Protein AF-Q7QNF3-F1 (afdb_monomer_lite)

Organism: Anopheles gambiae (NCBI:txid7165)

InterPro domains:
  IPR000558 Histone H2B [PR00621] (6-24)
  IPR000558 Histone H2B [PR00621] (25-45)
  IPR000558 Histone H2B [PR00621] (47-64)
  IPR000558 Histone H2B [PTHR23428] (2-61)
  IPR000558 Histone H2B [SM00427] (1-66)
  IPR007125 Core Histone H2A/H2B/H3 domain [PF00125] (1-61)
  IPR009072 Histone-fold [G3DSA:1.10.20.10] (1-72)
  IPR009072 Histone-fold [SSF47113] (3-61)

Sequence (94 aa):
TDRQSYAIYIYKVLKQVHPDTGISSKAMSIMNSFVNDIFERIAAEASRLAHYNKRSTITSRSRRRCDCCSPASWPSTPCPRAPRPSPSTPVPSK

pLDDT: mean 70.89, std 21.36, range [37.06, 96.0]

Structure (mmCIF, N/CA/C/O backbone):
data_AF-Q7QNF3-F1
#
_entry.id   AF-Q7QNF3-F1
#
loop_
_atom_site.group_PDB
_atom_site.id
_atom_site.type_symbol
_atom_site.label_atom_id
_atom_site.label_alt_id
_atom_site.label_comp_id
_atom_site.label_asym_id
_atom_site.label_entity_id
_atom_site.label_seq_id
_atom_site.pdbx_PDB_ins_code
_atom_site.Cartn_x
_atom_site.Cartn_y
_atom_site.Cartn_z
_atom_site.occupancy
_atom_site.B_iso_or_equiv
_atom_site.auth_seq_id
_atom_site.auth_comp_id
_atom_site.auth_asym_id
_atom_site.auth_atom_id
_atom_site.pdbx_PDB_model_num
ATOM 1 N N . THR A 1 1 ? 5.270 17.617 -3.655 1.00 37.06 1 THR A N 1
ATOM 2 C CA . THR A 1 1 ? 5.602 16.181 -3.572 1.00 37.06 1 THR A CA 1
ATOM 3 C C . THR A 1 1 ? 4.350 15.462 -3.132 1.00 37.06 1 THR A C 1
ATOM 5 O O . THR A 1 1 ? 3.944 15.646 -1.990 1.00 37.06 1 THR A O 1
ATOM 8 N N . ASP A 1 2 ? 3.662 14.768 -4.036 1.00 44.59 2 ASP A N 1
ATOM 9 C CA . ASP A 1 2 ? 2.435 14.040 -3.701 1.00 44.59 2 ASP A CA 1
ATOM 10 C C . ASP A 1 2 ? 2.720 13.002 -2.618 1.00 44.59 2 ASP A C 1
ATOM 12 O O . ASP A 1 2 ? 3.497 12.066 -2.815 1.00 44.59 2 ASP A O 1
ATOM 16 N N . ARG A 1 3 ? 2.109 13.178 -1.444 1.00 60.41 3 ARG A N 1
ATOM 17 C CA . ARG A 1 3 ? 2.153 12.185 -0.374 1.00 60.41 3 ARG A CA 1
ATOM 18 C C . ARG A 1 3 ? 1.225 11.045 -0.776 1.00 60.41 3 ARG A C 1
ATOM 20 O O . ARG A 1 3 ? 0.067 11.016 -0.368 1.00 60.41 3 ARG A O 1
ATOM 27 N N . GLN A 1 4 ? 1.732 10.136 -1.605 1.00 68.12 4 GLN A N 1
ATOM 28 C CA . GLN A 1 4 ? 0.993 8.952 -2.026 1.00 68.12 4 GLN A CA 1
ATOM 29 C C . GLN A 1 4 ? 0.723 8.083 -0.799 1.00 68.12 4 GLN A C 1
ATOM 31 O O . GLN A 1 4 ? 1.613 7.442 -0.240 1.00 68.12 4 GLN A O 1
ATOM 36 N N . SER A 1 5 ? -0.517 8.147 -0.326 1.00 82.50 5 SER A N 1
ATOM 37 C CA . SER A 1 5 ? -0.987 7.399 0.828 1.00 82.50 5 SER A CA 1
ATOM 38 C C . SER A 1 5 ? -1.758 6.185 0.340 1.00 82.50 5 SER A C 1
ATOM 40 O O . SER A 1 5 ? -2.810 6.310 -0.289 1.00 82.50 5 SER A O 1
ATOM 42 N N . TYR A 1 6 ? -1.275 4.994 0.679 1.00 90.38 6 TYR A N 1
ATOM 43 C CA . TYR A 1 6 ? -1.955 3.733 0.380 1.00 90.38 6 TYR A CA 1
ATOM 44 C C . TYR A 1 6 ? -3.148 3.469 1.314 1.00 90.38 6 TYR A C 1
ATOM 46 O O . TYR A 1 6 ? -3.755 2.399 1.255 1.00 90.38 6 TYR A O 1
ATOM 54 N N . ALA A 1 7 ? -3.513 4.433 2.168 1.00 89.69 7 ALA A N 1
ATOM 55 C CA . ALA A 1 7 ? -4.507 4.268 3.224 1.00 89.69 7 ALA A CA 1
ATOM 56 C C . ALA A 1 7 ? -5.870 3.780 2.732 1.00 89.69 7 ALA A C 1
ATOM 58 O O . ALA A 1 7 ? -6.443 2.875 3.332 1.00 89.69 7 ALA A O 1
ATOM 59 N N . ILE A 1 8 ? -6.357 4.311 1.609 1.00 91.75 8 ILE A N 1
ATOM 60 C CA . ILE A 1 8 ? -7.644 3.897 1.035 1.00 91.75 8 ILE A CA 1
ATOM 61 C C . ILE A 1 8 ? -7.603 2.416 0.647 1.00 91.75 8 ILE A C 1
ATOM 63 O O . ILE A 1 8 ? -8.534 1.668 0.933 1.00 91.75 8 ILE A O 1
ATOM 67 N N . TYR A 1 9 ? -6.514 1.968 0.024 1.00 93.38 9 TYR A N 1
ATOM 68 C CA . TYR A 1 9 ? -6.374 0.585 -0.428 1.00 93.38 9 TYR A CA 1
ATOM 69 C C . TYR A 1 9 ? -6.208 -0.378 0.745 1.00 93.38 9 TYR A C 1
ATOM 71 O O . TYR A 1 9 ? -6.865 -1.415 0.782 1.00 93.38 9 TYR A O 1
ATOM 79 N N . ILE A 1 10 ? -5.401 0.002 1.734 1.00 92.69 10 ILE A N 1
ATOM 80 C CA . ILE A 1 10 ? -5.204 -0.772 2.962 1.00 92.69 10 ILE A CA 1
ATOM 81 C C . ILE A 1 10 ? -6.529 -0.907 3.724 1.00 92.69 10 ILE A C 1
ATOM 83 O O . ILE A 1 10 ? -6.871 -2.002 4.162 1.00 92.69 10 ILE A O 1
ATOM 87 N N . TYR A 1 11 ? -7.326 0.162 3.808 1.00 93.19 11 TYR A N 1
ATOM 88 C CA . 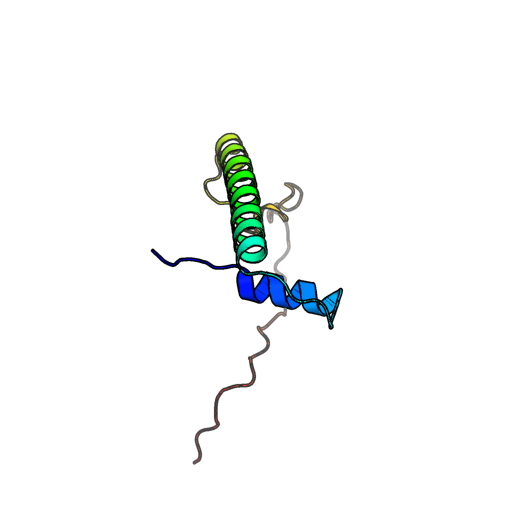TYR A 1 11 ? -8.646 0.120 4.436 1.00 93.19 11 TYR A CA 1
ATOM 89 C C . TYR A 1 11 ? -9.628 -0.776 3.670 1.00 93.19 11 TYR A C 1
ATOM 91 O O . TYR A 1 11 ? -10.349 -1.564 4.278 1.00 93.19 11 TYR A O 1
ATOM 99 N N . LYS A 1 12 ? -9.630 -0.712 2.330 1.00 94.19 12 LYS A N 1
ATOM 100 C CA . LYS A 1 12 ? -10.47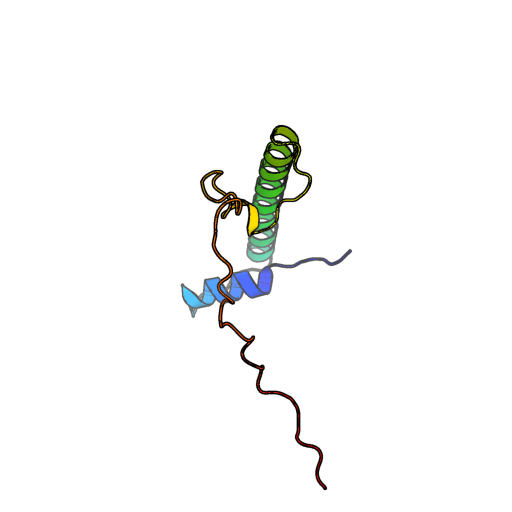3 -1.581 1.492 1.00 94.19 12 LYS A CA 1
ATOM 101 C C . LYS A 1 12 ? -10.141 -3.058 1.692 1.00 94.19 12 LYS A C 1
ATOM 103 O O . LYS A 1 12 ? -11.060 -3.851 1.854 1.00 94.19 12 LYS A O 1
ATOM 108 N N . VAL A 1 13 ? -8.858 -3.419 1.717 1.00 93.69 13 VAL A N 1
ATOM 109 C CA . VAL A 1 13 ? -8.429 -4.804 1.972 1.00 93.69 13 VAL A CA 1
ATOM 110 C C . VAL A 1 13 ? -8.790 -5.227 3.395 1.00 93.69 13 VAL A C 1
ATOM 112 O O . VAL A 1 13 ? -9.324 -6.314 3.589 1.00 93.69 13 VAL A O 1
ATOM 115 N N . LEU A 1 14 ? -8.587 -4.354 4.386 1.00 94.50 14 LEU A N 1
ATOM 116 C CA . LEU A 1 14 ? -8.939 -4.651 5.774 1.00 94.50 14 LEU A CA 1
ATOM 117 C C . LEU A 1 14 ? -10.434 -4.957 5.933 1.00 94.50 14 LEU A C 1
ATOM 119 O O . LEU A 1 14 ? -10.790 -5.924 6.595 1.00 94.50 14 LEU A O 1
ATOM 123 N N . LYS A 1 15 ? -11.313 -4.186 5.285 1.00 94.12 15 LYS A N 1
ATOM 124 C CA . LYS A 1 15 ? -12.762 -4.426 5.339 1.00 94.12 15 LYS A CA 1
ATOM 125 C C . LYS A 1 15 ? -13.217 -5.667 4.575 1.00 94.12 15 LYS A C 1
ATOM 127 O O . LYS A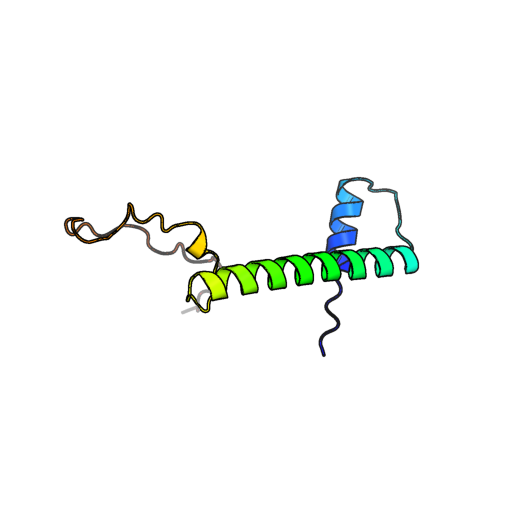 1 15 ? -14.277 -6.193 4.891 1.00 94.12 15 LYS A O 1
ATOM 132 N N . GLN A 1 16 ? -12.426 -6.156 3.619 1.00 94.69 16 GLN A N 1
ATOM 133 C CA . GLN A 1 16 ? -12.685 -7.446 2.972 1.00 94.69 16 GLN A CA 1
ATOM 134 C C . GLN A 1 16 ? -12.400 -8.628 3.906 1.00 94.69 16 GLN A C 1
ATOM 136 O O . GLN A 1 16 ? -13.088 -9.638 3.809 1.00 94.69 16 GLN A O 1
ATOM 141 N N . VAL A 1 17 ? -11.407 -8.515 4.797 1.00 94.62 17 VAL A N 1
ATOM 142 C CA . VAL A 1 17 ? -11.031 -9.600 5.724 1.00 94.62 17 VAL A CA 1
ATOM 143 C C . VAL A 1 17 ? -11.749 -9.511 7.072 1.00 94.62 17 VAL A C 1
ATOM 145 O O . VAL A 1 17 ? -12.144 -10.535 7.621 1.00 94.62 17 VAL A O 1
ATOM 148 N N . HIS A 1 18 ? -11.954 -8.299 7.594 1.00 94.56 18 HIS A N 1
ATOM 149 C CA . HIS A 1 18 ? -12.578 -8.044 8.891 1.00 94.56 18 HIS A CA 1
ATOM 150 C C . HIS A 1 18 ? -13.454 -6.776 8.835 1.00 94.56 18 HIS A C 1
ATOM 152 O O . HIS A 1 18 ? -12.956 -5.663 9.044 1.00 94.56 18 HIS A O 1
ATOM 158 N N . PRO A 1 19 ? -14.765 -6.911 8.562 1.00 93.50 19 PRO A N 1
ATOM 159 C CA . PRO A 1 19 ? -15.661 -5.767 8.383 1.00 93.50 19 PRO A CA 1
ATOM 160 C C . PRO A 1 19 ? -15.815 -4.901 9.644 1.00 93.50 19 PRO A C 1
ATOM 162 O O . PRO A 1 19 ? -15.941 -3.681 9.524 1.00 93.50 19 PRO A O 1
ATOM 165 N N . ASP A 1 20 ? -15.689 -5.478 10.840 1.00 93.75 20 ASP A N 1
ATOM 166 C CA . ASP A 1 20 ? -15.907 -4.770 12.113 1.00 93.75 20 ASP A CA 1
ATOM 167 C C . ASP A 1 20 ? -14.616 -4.252 12.762 1.00 93.75 20 ASP A C 1
ATOM 169 O O . ASP A 1 20 ? -14.644 -3.495 13.731 1.00 93.75 20 ASP A O 1
ATOM 173 N N . THR A 1 21 ? -13.453 -4.606 12.213 1.00 92.50 21 THR A N 1
ATOM 174 C CA . THR A 1 21 ? -12.166 -4.162 12.752 1.00 92.50 21 THR A CA 1
ATOM 175 C C . THR A 1 21 ? -11.803 -2.774 12.224 1.00 92.50 21 THR A C 1
ATOM 177 O O . THR A 1 21 ? -11.954 -2.462 11.036 1.00 92.50 21 THR A O 1
ATOM 180 N N . GLY A 1 22 ? -11.333 -1.916 13.129 1.00 91.81 22 GLY A N 1
ATOM 181 C CA . GLY A 1 22 ? -10.741 -0.616 12.822 1.00 91.81 22 GLY A CA 1
ATOM 182 C C . GLY A 1 22 ? -9.215 -0.666 12.879 1.00 91.81 22 GLY A C 1
ATOM 183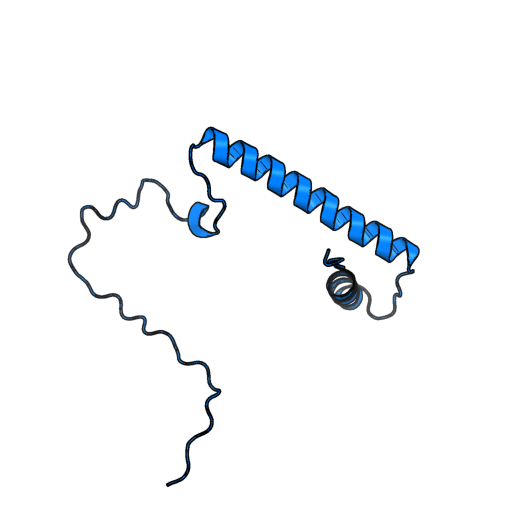 O O . GLY A 1 22 ? -8.635 -1.514 13.552 1.00 91.81 22 GLY A O 1
ATOM 184 N N . ILE A 1 23 ? -8.556 0.265 12.190 1.00 93.62 23 ILE A N 1
ATOM 185 C CA . ILE A 1 23 ? -7.100 0.432 12.230 1.00 93.62 23 ILE A CA 1
ATOM 186 C C . ILE A 1 23 ? -6.757 1.798 12.823 1.00 93.62 23 ILE A C 1
ATOM 188 O O . ILE A 1 23 ? -7.372 2.806 12.479 1.00 93.62 23 ILE A O 1
ATOM 192 N N . SER A 1 24 ? -5.778 1.839 13.728 1.00 96.00 24 SER A N 1
ATOM 193 C CA . SER A 1 24 ? -5.302 3.099 14.306 1.00 96.00 24 SER A CA 1
ATOM 194 C C . SER A 1 24 ? -4.473 3.897 13.295 1.00 96.00 24 SER A C 1
ATOM 196 O O . SER A 1 24 ? -3.857 3.336 12.389 1.00 96.00 24 SER A O 1
ATOM 198 N N . SER A 1 25 ? -4.382 5.215 13.478 1.00 91.00 25 SER A N 1
ATOM 199 C CA . SER A 1 25 ? -3.546 6.090 12.639 1.00 91.00 25 SER A CA 1
ATOM 200 C C . SER A 1 25 ? -2.061 5.700 12.668 1.00 91.00 25 SER A C 1
ATOM 202 O O . SER A 1 25 ? -1.379 5.766 11.644 1.00 91.00 25 SER A O 1
ATOM 204 N N . LYS A 1 26 ? -1.563 5.220 13.816 1.00 93.19 26 LYS A N 1
ATOM 205 C CA . LYS A 1 26 ? -0.190 4.712 13.960 1.00 93.19 26 LYS A CA 1
ATOM 206 C C . LYS A 1 26 ? 0.031 3.444 13.136 1.00 93.19 26 LYS A C 1
ATOM 208 O O . LYS A 1 26 ? 0.998 3.374 12.383 1.00 93.19 26 LYS A O 1
ATOM 213 N N . ALA A 1 27 ? -0.880 2.473 13.231 1.00 94.06 27 ALA A N 1
ATOM 214 C CA . ALA A 1 27 ? -0.814 1.252 12.428 1.00 94.06 27 ALA A CA 1
ATOM 215 C C . ALA A 1 27 ? -0.942 1.560 10.928 1.00 94.06 27 ALA A C 1
ATOM 217 O O . ALA A 1 27 ? -0.205 1.008 10.115 1.00 94.06 27 ALA A O 1
ATOM 218 N N . MET A 1 28 ? -1.798 2.518 10.568 1.00 94.56 28 MET A N 1
ATOM 219 C CA . MET A 1 28 ? -1.948 3.002 9.199 1.00 94.56 28 MET A CA 1
ATOM 220 C C . MET A 1 28 ? -0.636 3.590 8.652 1.00 94.56 28 MET A C 1
ATOM 222 O O . MET A 1 28 ? -0.246 3.294 7.524 1.00 94.56 28 MET A O 1
ATOM 226 N N . SER A 1 29 ? 0.095 4.370 9.456 1.00 92.38 29 SER A N 1
ATOM 227 C CA . SER A 1 29 ? 1.402 4.905 9.054 1.00 92.38 29 SER A CA 1
ATOM 228 C C . SER A 1 29 ? 2.445 3.805 8.843 1.00 92.38 29 SER A C 1
ATOM 230 O O . SER A 1 29 ? 3.194 3.870 7.873 1.00 92.38 29 SER A O 1
ATOM 232 N N . ILE A 1 30 ? 2.483 2.794 9.718 1.00 94.44 30 ILE A N 1
ATOM 233 C CA . ILE A 1 30 ? 3.409 1.656 9.591 1.00 94.44 30 ILE A CA 1
ATOM 234 C C . ILE A 1 30 ? 3.116 0.878 8.305 1.00 94.44 30 ILE A C 1
ATOM 236 O O . ILE A 1 30 ? 4.025 0.617 7.522 1.00 94.44 30 ILE A O 1
ATOM 240 N N . MET A 1 31 ? 1.841 0.579 8.043 1.00 95.38 31 MET A N 1
ATOM 241 C CA . MET A 1 31 ? 1.411 -0.119 6.828 1.00 95.38 31 MET A CA 1
ATOM 242 C C . MET A 1 31 ? 1.739 0.675 5.561 1.00 95.38 31 MET A C 1
ATOM 244 O O . MET A 1 31 ? 2.157 0.102 4.559 1.00 95.38 31 MET A O 1
ATOM 248 N N . ASN A 1 32 ? 1.594 2.002 5.600 1.00 92.75 32 ASN A N 1
ATOM 249 C CA . ASN A 1 32 ? 1.967 2.852 4.477 1.00 92.75 32 ASN A CA 1
ATOM 250 C C . ASN A 1 32 ? 3.477 2.796 4.195 1.00 92.75 32 ASN A C 1
ATOM 252 O O . ASN A 1 32 ? 3.876 2.667 3.041 1.00 92.75 32 ASN A O 1
ATOM 256 N N . SER A 1 33 ? 4.323 2.865 5.225 1.00 92.94 33 SER A N 1
ATOM 257 C CA . SER A 1 33 ? 5.777 2.741 5.055 1.00 92.94 33 SER A CA 1
ATOM 258 C C . SER A 1 33 ? 6.188 1.349 4.576 1.00 92.94 33 SER A C 1
ATOM 260 O O . SER A 1 33 ? 7.057 1.238 3.721 1.00 92.94 33 SER A O 1
ATOM 262 N N . PHE A 1 34 ? 5.525 0.296 5.058 1.00 94.94 34 PHE A N 1
ATOM 263 C CA . PHE A 1 34 ? 5.788 -1.080 4.637 1.00 94.94 34 PHE A CA 1
ATOM 264 C C . PHE A 1 34 ? 5.570 -1.287 3.131 1.00 94.94 34 PHE A C 1
ATOM 266 O O . PHE A 1 34 ? 6.401 -1.890 2.456 1.00 94.94 34 PHE A O 1
ATOM 273 N N . VAL A 1 35 ? 4.480 -0.743 2.581 1.00 93.38 35 VAL A N 1
ATOM 274 C CA . VAL A 1 35 ? 4.217 -0.814 1.134 1.00 93.38 35 VAL A CA 1
ATOM 275 C C . VAL A 1 35 ? 5.278 -0.050 0.335 1.00 93.38 35 VAL A C 1
ATOM 277 O O . VAL A 1 35 ? 5.701 -0.528 -0.716 1.00 93.38 35 VAL A O 1
ATOM 280 N N . ASN A 1 36 ? 5.736 1.103 0.835 1.00 92.38 36 ASN A N 1
ATOM 281 C CA . ASN A 1 36 ? 6.797 1.873 0.183 1.00 92.38 36 ASN A CA 1
ATOM 282 C C . ASN A 1 36 ? 8.140 1.126 0.183 1.00 92.38 36 ASN A C 1
ATOM 284 O O . ASN A 1 36 ? 8.754 1.029 -0.873 1.00 92.38 36 ASN A O 1
ATOM 288 N N . ASP A 1 37 ? 8.549 0.530 1.309 1.00 93.25 37 ASP A N 1
ATOM 289 C CA . ASP A 1 37 ? 9.792 -0.257 1.390 1.00 93.25 37 ASP A CA 1
ATOM 290 C C . ASP A 1 37 ? 9.802 -1.400 0.365 1.00 93.25 37 ASP A C 1
ATOM 292 O O . ASP A 1 37 ? 10.751 -1.575 -0.399 1.00 93.25 37 ASP A O 1
ATOM 296 N N . ILE A 1 38 ? 8.698 -2.145 0.271 1.00 94.75 38 ILE A N 1
ATOM 297 C CA . ILE A 1 38 ? 8.574 -3.232 -0.706 1.00 94.75 38 ILE A CA 1
ATOM 298 C C . ILE A 1 38 ? 8.634 -2.696 -2.138 1.00 94.75 38 ILE A C 1
ATOM 300 O O . ILE A 1 38 ? 9.307 -3.285 -2.987 1.00 94.75 38 ILE A O 1
ATOM 304 N N . PHE A 1 39 ? 7.936 -1.596 -2.421 1.00 92.25 39 PHE A N 1
ATOM 305 C CA . PHE A 1 39 ? 7.932 -0.996 -3.750 1.00 92.25 39 PHE A CA 1
ATOM 306 C C . PHE A 1 39 ? 9.336 -0.550 -4.170 1.00 92.25 39 PHE A C 1
ATOM 308 O O . PHE A 1 39 ? 9.773 -0.875 -5.274 1.00 92.25 39 PHE A O 1
ATOM 315 N N . GLU A 1 40 ? 10.062 0.131 -3.285 1.00 92.44 40 GLU A N 1
ATOM 316 C CA . GLU A 1 40 ? 11.434 0.576 -3.529 1.00 92.44 40 GLU A CA 1
ATOM 317 C C . GLU A 1 40 ? 12.381 -0.605 -3.738 1.00 92.44 40 GLU A C 1
ATOM 319 O O . GLU A 1 40 ? 13.150 -0.611 -4.701 1.00 92.44 40 GLU A O 1
ATOM 324 N N . ARG A 1 41 ? 12.276 -1.652 -2.912 1.00 94.50 41 ARG A N 1
ATOM 325 C CA . ARG A 1 41 ? 13.075 -2.875 -3.071 1.00 94.50 41 ARG A CA 1
ATOM 326 C C . ARG A 1 41 ? 12.829 -3.544 -4.418 1.00 94.50 41 ARG A C 1
ATOM 328 O O . ARG A 1 41 ? 13.784 -3.919 -5.093 1.00 94.50 41 ARG A O 1
ATOM 335 N N . ILE A 1 42 ? 11.570 -3.658 -4.845 1.00 91.75 42 ILE A N 1
ATOM 336 C CA . ILE A 1 42 ? 11.233 -4.237 -6.152 1.00 91.75 42 IL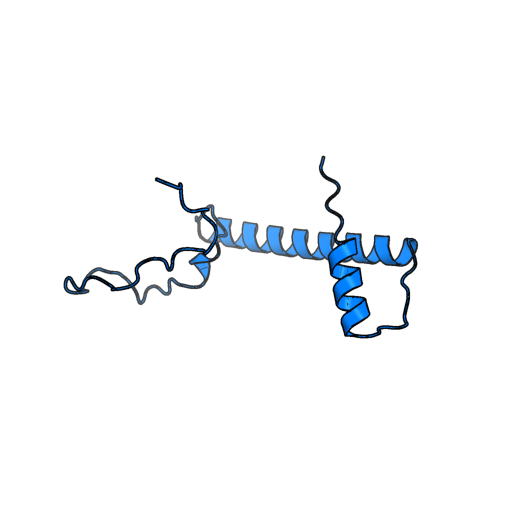E A CA 1
ATOM 337 C C . ILE A 1 42 ? 11.738 -3.345 -7.290 1.00 91.75 42 ILE A C 1
ATOM 339 O O . ILE A 1 42 ? 12.317 -3.856 -8.248 1.00 91.75 42 ILE A O 1
ATOM 343 N N . ALA A 1 43 ? 11.544 -2.028 -7.200 1.00 90.56 43 ALA A N 1
ATOM 344 C CA . ALA A 1 43 ? 12.005 -1.082 -8.212 1.00 90.56 43 ALA A CA 1
ATOM 345 C C . ALA A 1 43 ? 13.533 -1.115 -8.360 1.00 90.56 43 ALA A C 1
ATOM 347 O O . ALA A 1 43 ? 14.042 -1.119 -9.482 1.00 90.56 43 ALA A O 1
ATOM 348 N N . ALA A 1 44 ? 14.263 -1.206 -7.246 1.00 91.06 44 ALA A N 1
ATOM 349 C CA . ALA A 1 44 ? 15.715 -1.326 -7.230 1.00 91.06 44 ALA A CA 1
ATOM 350 C C . ALA A 1 44 ? 16.188 -2.646 -7.857 1.00 91.06 44 ALA A C 1
ATOM 352 O O . ALA A 1 44 ? 17.072 -2.634 -8.717 1.00 91.06 44 ALA A O 1
ATOM 353 N N . GLU A 1 45 ? 15.578 -3.776 -7.487 1.00 89.06 45 GLU A N 1
ATOM 354 C CA . GLU A 1 45 ? 15.909 -5.096 -8.039 1.00 89.06 45 GLU A CA 1
ATOM 355 C C . GLU A 1 45 ? 15.632 -5.150 -9.550 1.00 89.06 45 GLU A C 1
ATOM 357 O O . GLU A 1 45 ? 16.460 -5.609 -10.341 1.00 89.06 45 GLU A O 1
ATOM 362 N N . ALA A 1 46 ? 14.484 -4.613 -9.968 1.00 87.75 46 ALA A N 1
ATOM 363 C CA . ALA A 1 46 ? 14.092 -4.557 -11.365 1.00 87.75 46 ALA A CA 1
ATOM 364 C C . ALA A 1 46 ? 14.988 -3.600 -12.168 1.00 87.75 46 ALA A C 1
ATOM 366 O O . ALA A 1 46 ? 15.332 -3.912 -13.308 1.00 87.75 46 ALA A O 1
ATOM 367 N N . SER A 1 47 ? 15.404 -2.469 -11.584 1.00 87.19 47 SER A N 1
ATOM 368 C CA . SER A 1 47 ? 16.367 -1.542 -12.190 1.00 87.19 47 SER A CA 1
ATOM 369 C C . SER A 1 47 ? 17.718 -2.225 -12.408 1.00 87.19 47 SER A C 1
ATOM 371 O O . SER A 1 47 ? 18.237 -2.232 -13.524 1.00 87.19 47 SER A O 1
ATOM 373 N N . ARG A 1 48 ? 18.242 -2.918 -11.385 1.00 84.50 48 ARG A N 1
ATOM 374 C CA . ARG A 1 48 ? 19.451 -3.752 -11.501 1.00 84.50 48 ARG A CA 1
ATOM 375 C C . ARG A 1 48 ? 19.322 -4.746 -12.653 1.00 84.50 48 ARG A C 1
ATOM 377 O O . ARG A 1 48 ? 20.180 -4.782 -13.531 1.00 84.50 48 ARG A O 1
ATOM 384 N N . LEU A 1 49 ? 18.226 -5.504 -12.701 1.00 81.88 49 LEU A N 1
ATOM 385 C CA . LEU A 1 49 ? 17.974 -6.489 -13.756 1.00 81.88 49 LEU A CA 1
ATOM 386 C C . LEU A 1 49 ? 17.898 -5.856 -15.158 1.00 81.88 49 LEU A C 1
ATOM 388 O O . LEU A 1 49 ? 18.414 -6.423 -16.124 1.00 81.88 49 LEU A O 1
ATOM 392 N N . ALA A 1 50 ? 17.282 -4.681 -15.273 1.00 76.81 50 ALA A N 1
ATOM 393 C CA . ALA A 1 50 ? 17.169 -3.913 -16.510 1.00 76.81 50 ALA A CA 1
ATOM 394 C C . ALA A 1 50 ? 18.543 -3.431 -17.014 1.00 76.81 50 ALA A C 1
ATOM 396 O O . ALA A 1 50 ? 18.852 -3.567 -18.204 1.00 76.81 50 ALA A O 1
ATOM 397 N N . HIS A 1 51 ? 19.404 -2.967 -16.102 1.00 73.62 51 HIS A N 1
ATOM 398 C CA . HIS A 1 51 ? 20.783 -2.584 -16.403 1.00 73.62 51 HIS A CA 1
ATOM 399 C C . HIS A 1 51 ? 21.642 -3.778 -16.840 1.00 73.62 51 HIS A C 1
ATOM 401 O O . HIS A 1 51 ? 22.360 -3.663 -17.835 1.00 73.62 51 HIS A O 1
ATOM 407 N N . TYR A 1 52 ? 21.510 -4.942 -16.192 1.00 68.50 52 TYR A N 1
ATOM 408 C CA . TYR A 1 52 ? 22.188 -6.171 -16.632 1.00 68.50 52 TYR A CA 1
ATOM 409 C C . TYR A 1 52 ? 21.764 -6.607 -18.044 1.00 68.50 52 TYR A C 1
ATOM 411 O O . TYR A 1 52 ? 22.583 -7.116 -18.805 1.00 68.50 52 TYR A O 1
ATOM 419 N N . ASN A 1 53 ? 20.508 -6.360 -18.429 1.00 65.12 53 ASN A N 1
ATOM 420 C CA . ASN A 1 53 ? 19.958 -6.731 -19.737 1.00 65.12 53 ASN A CA 1
ATOM 421 C C . ASN A 1 53 ? 20.053 -5.620 -20.807 1.00 65.12 53 ASN A C 1
ATOM 423 O O . ASN A 1 53 ? 19.463 -5.762 -21.880 1.00 65.12 53 ASN A O 1
ATOM 427 N N . LYS A 1 54 ? 20.762 -4.507 -20.540 1.00 60.59 54 LYS A N 1
ATOM 428 C CA . LYS A 1 54 ? 20.880 -3.323 -21.427 1.00 60.59 54 LYS A CA 1
ATOM 429 C C . LYS A 1 54 ? 19.535 -2.800 -21.971 1.00 60.59 54 LYS A C 1
ATOM 431 O O . LYS A 1 54 ? 19.491 -2.199 -23.044 1.00 60.59 54 LYS A O 1
ATOM 436 N N . ARG A 1 55 ? 18.424 -3.016 -21.259 1.00 55.00 55 ARG A N 1
ATOM 437 C CA . ARG A 1 55 ? 17.102 -2.489 -21.632 1.00 55.00 55 ARG A CA 1
ATOM 438 C C . ARG A 1 55 ? 16.647 -1.492 -20.583 1.00 55.00 55 ARG A C 1
ATOM 440 O O . ARG A 1 55 ? 16.454 -1.847 -19.433 1.00 55.00 55 ARG A O 1
ATOM 447 N N . SER A 1 56 ? 16.427 -0.252 -20.999 1.00 53.28 56 SER A N 1
ATOM 448 C CA . SER A 1 56 ? 16.119 0.907 -20.152 1.00 53.28 56 SER A CA 1
ATOM 449 C C . SER A 1 56 ? 14.650 1.016 -19.708 1.00 53.28 56 SER A C 1
ATOM 451 O O . SER A 1 56 ? 14.216 2.089 -19.296 1.00 53.28 56 SER A O 1
ATOM 453 N N . THR A 1 57 ? 13.833 -0.042 -19.815 1.00 52.50 57 THR A N 1
ATOM 454 C CA . THR A 1 57 ? 12.385 0.069 -19.547 1.00 52.50 57 THR A CA 1
ATOM 455 C C . THR A 1 57 ? 11.785 -1.190 -18.913 1.00 52.50 57 THR A C 1
ATOM 457 O O . THR A 1 57 ? 11.643 -2.224 -19.567 1.00 52.50 57 THR A O 1
ATOM 460 N N . ILE A 1 58 ? 11.333 -1.078 -17.658 1.00 56.44 58 ILE A N 1
ATOM 461 C CA . ILE A 1 58 ? 10.430 -2.040 -17.004 1.00 56.44 58 ILE A CA 1
ATOM 462 C C . ILE A 1 58 ? 9.000 -1.686 -17.432 1.00 56.44 58 ILE A C 1
ATOM 464 O O . ILE A 1 58 ? 8.299 -0.929 -16.772 1.00 56.44 58 ILE A O 1
ATOM 468 N N . THR A 1 59 ? 8.561 -2.173 -18.590 1.00 49.69 59 THR A N 1
ATOM 469 C CA . THR A 1 59 ? 7.137 -2.139 -18.973 1.00 49.69 59 THR A CA 1
ATOM 470 C C . THR A 1 59 ? 6.558 -3.546 -18.894 1.00 49.69 59 THR A C 1
ATOM 472 O O . THR A 1 59 ? 7.277 -4.531 -19.065 1.00 49.69 59 THR A O 1
ATOM 475 N N . SER A 1 60 ? 5.241 -3.657 -18.688 1.00 53.91 60 SER A N 1
ATOM 476 C CA . SER A 1 60 ? 4.460 -4.912 -18.606 1.00 53.91 60 SER A CA 1
ATOM 477 C C . SER A 1 60 ? 4.661 -5.887 -19.782 1.00 53.91 60 SER A C 1
ATOM 479 O O . SER A 1 60 ? 4.237 -7.043 -19.732 1.00 53.91 60 SER A O 1
ATOM 481 N N . ARG A 1 61 ? 5.351 -5.441 -20.837 1.00 51.97 61 ARG A N 1
ATOM 482 C CA . ARG A 1 61 ? 5.756 -6.215 -22.009 1.00 51.97 61 ARG A CA 1
ATOM 483 C C . ARG A 1 61 ? 7.029 -7.050 -21.815 1.00 51.97 61 ARG A C 1
ATOM 485 O O . ARG A 1 61 ? 7.269 -7.930 -22.639 1.00 51.97 61 ARG A O 1
ATOM 492 N N . SER A 1 62 ? 7.804 -6.865 -20.739 1.00 47.12 62 SER A N 1
ATOM 493 C CA . SER A 1 62 ? 8.932 -7.765 -20.421 1.00 47.12 62 SER A CA 1
ATOM 494 C C . SER A 1 62 ? 8.475 -9.201 -20.120 1.00 47.12 62 SER A C 1
ATOM 496 O O . SER A 1 62 ? 9.254 -10.137 -20.254 1.00 47.12 62 SER A O 1
ATOM 498 N N . ARG A 1 63 ? 7.185 -9.395 -19.803 1.00 51.25 63 ARG A N 1
ATOM 499 C CA . ARG A 1 63 ? 6.569 -10.704 -19.538 1.00 51.25 63 ARG A CA 1
ATOM 500 C C . ARG A 1 63 ? 6.074 -11.446 -20.793 1.00 51.25 63 ARG A C 1
ATOM 502 O O . ARG A 1 63 ? 5.530 -12.536 -20.665 1.00 51.25 63 ARG A O 1
ATOM 509 N N . ARG A 1 64 ? 6.204 -10.894 -22.008 1.00 42.22 64 ARG A N 1
ATOM 510 C CA . ARG A 1 64 ? 5.715 -11.551 -23.246 1.00 42.22 64 ARG A CA 1
ATOM 511 C C . ARG A 1 64 ? 6.627 -11.373 -24.454 1.00 42.22 64 ARG A C 1
ATOM 513 O O . ARG A 1 64 ? 6.161 -11.095 -25.558 1.00 42.22 64 ARG A O 1
ATOM 520 N N . ARG A 1 65 ? 7.928 -11.567 -24.273 1.00 42.41 65 ARG A N 1
ATOM 521 C CA . ARG A 1 65 ? 8.781 -11.887 -25.418 1.00 42.41 65 ARG A CA 1
ATOM 522 C C . ARG A 1 65 ? 9.849 -12.887 -25.011 1.00 42.41 65 ARG A C 1
ATOM 524 O O . ARG A 1 65 ? 10.977 -12.516 -24.726 1.00 42.41 65 ARG A O 1
ATOM 531 N N . CYS A 1 66 ? 9.448 -14.154 -24.960 1.00 40.66 66 CYS A N 1
ATOM 532 C CA . CYS A 1 66 ? 10.377 -15.248 -25.200 1.00 40.66 66 CYS A CA 1
ATOM 533 C C . CYS A 1 66 ? 10.903 -15.084 -26.635 1.00 40.66 66 CYS A C 1
ATOM 535 O O . CYS A 1 66 ? 10.120 -14.764 -27.536 1.00 40.66 66 CYS A O 1
ATOM 537 N N . ASP A 1 67 ? 12.196 -15.312 -26.853 1.00 47.09 67 ASP A N 1
ATOM 538 C CA . ASP A 1 67 ? 12.837 -15.270 -28.178 1.00 47.09 67 ASP A CA 1
ATOM 539 C C . ASP A 1 67 ? 12.192 -16.211 -29.218 1.00 47.09 67 ASP A C 1
ATOM 541 O O . ASP A 1 67 ? 12.433 -16.084 -30.414 1.00 47.09 67 ASP A O 1
ATOM 545 N N . CYS A 1 68 ? 11.276 -17.091 -28.802 1.00 49.44 68 CYS A N 1
ATOM 546 C CA . CYS A 1 68 ? 10.471 -17.939 -29.682 1.00 49.44 68 CYS A CA 1
ATOM 547 C C . CYS A 1 68 ? 9.419 -17.189 -30.532 1.00 49.44 68 CYS A C 1
ATOM 549 O O . CYS A 1 68 ? 8.758 -17.815 -31.353 1.00 49.44 68 CYS A O 1
ATOM 551 N N . CYS A 1 69 ? 9.216 -15.876 -30.358 1.00 48.69 69 CYS A N 1
ATOM 552 C CA . CYS A 1 69 ? 8.309 -15.072 -31.196 1.00 48.69 69 CYS A CA 1
ATOM 553 C C . CYS A 1 69 ? 9.053 -13.912 -31.877 1.00 48.69 69 CYS A C 1
ATOM 555 O O . CYS A 1 69 ? 8.803 -12.728 -31.621 1.00 48.69 69 CYS A O 1
ATOM 557 N N . SER A 1 70 ? 9.988 -14.258 -32.758 1.00 47.81 70 SER A N 1
ATOM 558 C CA . SER A 1 70 ? 10.424 -13.363 -33.831 1.00 47.81 70 SER A CA 1
ATOM 559 C C . SER A 1 70 ? 9.356 -13.350 -34.938 1.00 47.81 70 SER A C 1
ATOM 561 O O . SER A 1 70 ? 8.961 -14.420 -35.391 1.00 47.81 70 SER A O 1
ATOM 563 N N . PRO A 1 71 ? 8.874 -12.184 -35.410 1.00 50.19 71 PRO A N 1
ATOM 564 C CA . PRO A 1 71 ? 7.830 -12.096 -36.437 1.00 50.19 71 PRO A CA 1
ATOM 565 C C . PRO A 1 71 ? 8.363 -12.346 -37.861 1.00 50.19 71 PRO A C 1
ATOM 567 O O . PRO A 1 71 ? 7.780 -11.872 -38.828 1.00 50.19 71 PRO A O 1
ATOM 570 N N . ALA A 1 72 ? 9.476 -13.068 -38.016 1.00 47.69 72 ALA A N 1
ATOM 571 C CA . ALA A 1 72 ? 10.141 -13.230 -39.308 1.00 47.69 72 ALA A CA 1
ATOM 572 C C . ALA A 1 72 ? 9.453 -14.244 -40.250 1.00 47.69 72 ALA A C 1
ATOM 574 O O . ALA A 1 72 ? 9.937 -14.459 -41.355 1.00 47.69 72 ALA A O 1
ATOM 575 N N . SER A 1 73 ? 8.330 -14.855 -39.855 1.00 52.34 73 SER A N 1
ATOM 576 C CA . SER A 1 73 ? 7.610 -15.815 -40.708 1.00 52.34 73 SER A CA 1
ATOM 577 C C . SER A 1 73 ? 6.119 -15.973 -40.376 1.00 52.34 73 SER A C 1
ATOM 579 O O . SER A 1 73 ? 5.617 -17.089 -40.281 1.00 52.34 73 SER A O 1
ATOM 581 N N . TRP A 1 74 ? 5.379 -14.875 -40.180 1.00 42.62 74 TRP A N 1
ATOM 582 C CA . TRP A 1 7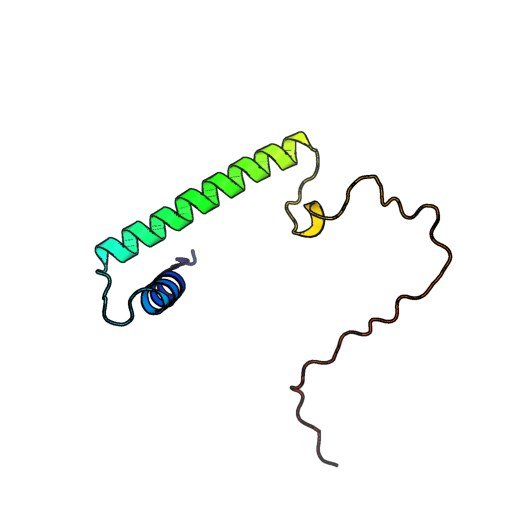4 ? 3.914 -14.953 -40.052 1.00 42.62 74 TRP A CA 1
ATOM 583 C C . TRP A 1 74 ? 3.254 -14.361 -41.307 1.00 42.62 74 TRP A C 1
ATOM 585 O O . TRP A 1 74 ? 3.434 -13.169 -41.567 1.00 42.62 74 TRP A O 1
ATOM 595 N N . PRO A 1 75 ? 2.535 -15.167 -42.115 1.00 45.44 75 PRO A N 1
ATOM 596 C CA . PRO A 1 75 ? 1.890 -14.698 -43.334 1.00 45.44 75 PRO A CA 1
ATOM 597 C C . PRO A 1 75 ? 0.775 -13.709 -42.986 1.00 45.44 75 PRO A C 1
ATOM 599 O O . PRO A 1 75 ? 0.013 -13.917 -42.040 1.00 45.44 75 PRO A O 1
ATOM 602 N N . SER A 1 76 ? 0.707 -12.623 -43.756 1.00 52.97 76 SER A N 1
ATOM 603 C CA . SER A 1 76 ? -0.240 -11.511 -43.658 1.00 52.97 76 SER A CA 1
ATOM 604 C C . SER A 1 76 ? -1.669 -11.961 -43.337 1.00 52.97 76 SER A C 1
ATOM 606 O O . SER A 1 76 ? -2.454 -12.272 -44.227 1.00 52.97 76 SER A O 1
ATOM 608 N N . THR A 1 77 ? -2.030 -11.970 -42.057 1.00 55.88 77 THR A N 1
ATOM 609 C CA . THR A 1 77 ? -3.408 -12.160 -41.596 1.00 55.88 77 THR A CA 1
ATOM 610 C C . THR A 1 77 ? -3.772 -10.977 -40.703 1.00 55.88 77 THR A C 1
ATOM 612 O O . THR A 1 77 ? -3.154 -10.792 -39.652 1.00 55.88 77 THR A O 1
ATOM 615 N N . PRO A 1 78 ? -4.738 -10.128 -41.097 1.00 45.75 78 PRO A N 1
ATOM 616 C CA . PRO A 1 78 ? -5.194 -9.038 -40.248 1.00 45.75 78 PRO A CA 1
ATOM 617 C C . PRO A 1 78 ? -5.877 -9.618 -39.006 1.00 45.75 78 PRO A C 1
ATOM 619 O O . PRO A 1 78 ? -6.870 -10.333 -39.117 1.00 45.75 78 PRO A O 1
ATOM 622 N N . CYS A 1 79 ? -5.365 -9.321 -37.812 1.00 43.41 79 CYS A N 1
ATOM 623 C CA . CYS A 1 79 ? -6.046 -9.669 -36.565 1.00 43.41 79 CYS A CA 1
ATOM 624 C C . CYS A 1 79 ? -7.353 -8.860 -36.442 1.00 43.41 79 CYS A C 1
ATOM 626 O O . CYS A 1 79 ? -7.279 -7.633 -36.314 1.00 43.41 79 CYS A O 1
ATOM 628 N N . PRO A 1 80 ? -8.544 -9.488 -36.385 1.00 51.09 80 PRO A N 1
ATOM 629 C CA . PRO A 1 80 ? -9.775 -8.775 -36.105 1.00 51.09 80 PRO A CA 1
ATOM 630 C C . PRO A 1 80 ? -9.850 -8.580 -34.594 1.00 51.09 80 PRO A C 1
ATOM 632 O O . PRO A 1 80 ? -10.274 -9.455 -33.838 1.00 51.09 80 PRO A O 1
ATOM 635 N N . ARG A 1 81 ? -9.381 -7.433 -34.114 1.00 42.66 81 ARG A N 1
ATOM 636 C CA . ARG A 1 81 ? -9.741 -6.963 -32.777 1.00 42.66 81 ARG A CA 1
ATOM 637 C C . ARG A 1 81 ? -9.770 -5.445 -32.778 1.00 42.66 81 ARG A C 1
ATOM 639 O O . ARG A 1 81 ? -8.851 -4.774 -32.323 1.00 42.66 81 ARG A O 1
ATOM 646 N N . ALA A 1 82 ? -10.857 -4.931 -33.347 1.00 45.69 82 ALA A N 1
ATOM 647 C CA . ALA A 1 82 ? -11.296 -3.569 -33.111 1.00 45.69 82 ALA A CA 1
ATOM 648 C C . ALA A 1 82 ? -11.373 -3.316 -31.590 1.00 45.69 82 ALA A C 1
ATOM 650 O O . ALA A 1 82 ? -11.830 -4.198 -30.849 1.00 45.69 82 ALA A O 1
ATOM 651 N N . PRO A 1 83 ? -10.949 -2.143 -31.097 1.00 47.81 83 PRO A N 1
ATOM 652 C CA . PRO A 1 83 ? -11.254 -1.729 -29.738 1.00 47.81 83 PRO A CA 1
ATOM 653 C C . PRO A 1 83 ? -12.777 -1.663 -29.569 1.00 47.81 83 PRO A C 1
ATOM 655 O O . PRO A 1 83 ? -13.467 -1.019 -30.356 1.00 47.81 83 PRO A O 1
ATOM 658 N N . ARG A 1 84 ? -13.317 -2.337 -28.550 1.00 47.50 84 ARG A N 1
ATOM 659 C CA . ARG A 1 84 ? -14.707 -2.136 -28.119 1.00 47.50 84 ARG A CA 1
ATOM 660 C C . ARG A 1 84 ? -14.846 -0.666 -27.672 1.00 47.50 84 ARG A C 1
ATOM 662 O O . ARG A 1 84 ? -14.072 -0.270 -26.801 1.00 47.50 84 ARG A O 1
ATOM 669 N N . PRO A 1 85 ? -15.780 0.139 -28.213 1.00 41.25 85 PRO A N 1
ATOM 670 C CA . PRO A 1 85 ? -15.973 1.505 -27.738 1.00 41.25 85 PRO A CA 1
ATOM 671 C C . PRO A 1 85 ? -16.523 1.493 -26.306 1.00 41.25 85 PRO A C 1
ATOM 673 O O . PRO A 1 85 ? -17.429 0.715 -25.992 1.00 41.25 85 PRO A O 1
ATOM 676 N N . SER A 1 86 ? -15.974 2.344 -25.441 1.00 41.78 86 SER A N 1
ATOM 677 C CA . SER A 1 86 ? -16.522 2.615 -24.108 1.00 41.78 86 SER A CA 1
ATOM 678 C C . SER A 1 86 ? -17.873 3.341 -24.231 1.00 41.78 86 SER A C 1
ATOM 680 O O . SER A 1 86 ? -17.984 4.253 -25.051 1.00 41.78 86 SER A O 1
ATOM 682 N N . PRO A 1 87 ? -18.903 2.984 -23.440 1.00 50.00 87 PRO A N 1
ATOM 683 C CA . PRO A 1 87 ? -20.227 3.585 -23.541 1.00 50.00 87 PRO A CA 1
ATOM 684 C C . PRO A 1 87 ? -20.285 4.873 -22.715 1.00 50.00 87 PRO A C 1
ATOM 686 O O . PRO A 1 87 ? -20.766 4.870 -21.586 1.00 50.00 87 PRO A O 1
ATOM 689 N N . SER A 1 88 ? -19.768 5.974 -23.253 1.00 49.12 88 SER A N 1
ATOM 690 C CA . SER A 1 88 ? -19.995 7.301 -22.667 1.00 49.12 88 SER A CA 1
ATOM 691 C C . SER A 1 88 ? -19.610 8.426 -23.627 1.00 49.12 88 SER A C 1
ATOM 693 O O . SER A 1 88 ? -18.662 9.173 -23.406 1.00 49.12 88 SER A O 1
ATOM 695 N N . THR A 1 89 ? -20.403 8.584 -24.684 1.00 54.38 89 THR A N 1
ATOM 696 C CA . THR A 1 89 ? -20.560 9.865 -25.381 1.00 54.38 89 THR A CA 1
ATOM 697 C C . THR A 1 89 ? -22.057 10.161 -25.516 1.00 54.38 89 THR A C 1
ATOM 699 O O . THR A 1 89 ? -22.799 9.300 -25.994 1.00 54.38 89 THR A O 1
ATOM 702 N N . PRO A 1 90 ? -22.546 11.329 -25.055 1.00 51.62 90 PRO A N 1
ATOM 703 C CA . PRO A 1 90 ? -23.937 11.708 -25.256 1.00 51.62 90 PRO A CA 1
ATOM 704 C C . PRO A 1 90 ? -24.189 12.001 -26.740 1.00 51.62 90 PRO A C 1
ATOM 706 O O . PRO A 1 90 ? -23.355 12.593 -27.425 1.00 51.62 90 PRO A O 1
ATOM 709 N N . VAL A 1 91 ? -25.342 11.547 -27.229 1.00 52.81 91 VAL A N 1
ATOM 710 C CA . VAL A 1 91 ? -25.803 11.730 -28.611 1.00 52.81 91 VAL A CA 1
ATOM 711 C C . VAL A 1 91 ? -26.127 13.217 -28.833 1.00 52.81 91 VAL A C 1
ATOM 713 O O . VAL A 1 91 ? -26.874 13.771 -28.023 1.00 52.81 91 VAL A O 1
ATOM 716 N N . PRO A 1 92 ? -25.621 13.888 -29.885 1.00 48.91 92 PRO A N 1
ATOM 717 C CA . PRO A 1 92 ? -26.101 15.217 -30.239 1.00 48.91 92 PRO A CA 1
ATOM 718 C C . PRO A 1 92 ? -27.494 15.093 -30.866 1.00 48.91 92 PRO A C 1
ATOM 720 O O . PRO A 1 92 ? -27.701 14.322 -31.804 1.00 48.91 92 PRO A O 1
ATOM 723 N N . SER A 1 93 ? -28.455 15.836 -30.324 1.00 56.44 93 SER A N 1
ATOM 724 C CA . SER A 1 93 ? -29.824 15.906 -30.834 1.00 56.44 93 SER A CA 1
ATOM 725 C C . SER A 1 93 ? -29.919 16.865 -32.023 1.00 56.44 93 SER A C 1
ATOM 727 O O . SER A 1 93 ? -29.642 18.046 -31.845 1.00 56.44 93 SER A O 1
ATOM 729 N N . LYS A 1 94 ? -30.408 16.321 -33.149 1.00 54.09 94 LYS A N 1
ATOM 730 C CA . LYS A 1 94 ? -30.861 16.950 -34.410 1.00 54.09 94 LYS A CA 1
ATOM 731 C C . LYS A 1 94 ? -29.870 17.817 -35.188 1.00 54.09 94 LYS A C 1
ATOM 733 O O . LYS A 1 94 ? -29.558 18.938 -34.747 1.00 54.09 94 LYS A O 1
#

Foldseek 3Di:
DDPDQCLVVVVVVCCVVPVPDDDDPVRSVVVRVVVVVVVVVVVVVVCVVCVVVVHPDDDPCVVPDDVVDDVPDDPDDDDPDDPDDDPDDDDDDD

Radius of gyration: 22.48 Å; chains: 1; bounding box: 53×35×58 Å

Secondary structure (DSSP, 8-state):
-----THHHHHHHHHHH-TT----HHHHHHHHHHHHHHHHHHHHHHHHHHHHTT-----GGGGS--TT--STT--------PPPPPS--PPPP-